Protein AF-A0A0E2NAJ9-F1 (afdb_monomer)

Sequence (72 aa):
MPGWLDCRTLEPRDVADLLKPALPDFFEAIPVSDLVNKVANIGPEIQDMGIVEPGKVRRQKPGADDSQMTLF

Secondary structure (DSSP, 8-state):
--GGG-TTT--TTTTGGGSSPPPTTSS----B-GGGGSTT--SGGGGSBPP--TT----PPPPPPGGGG---

pLDDT: mean 82.25, std 14.89, range [49.59, 96.31]

Foldseek 3Di:
DPPVPPPPPDDPVNCVVVPDDDDVPPDDDFAFDPLCVDPVDDDPNRRHGDDDDPDPDDPDDPDDDCVVVPPD

Mean predicted aligned error: 11.88 Å

Radius of gyration: 20.29 Å; Cα contacts (8 Å, |Δi|>4): 33; chains: 1; bounding box: 44×27×43 Å

Solvent-accessible surface area (backbone atoms only — not comparable to full-atom values): 5147 Å² total; 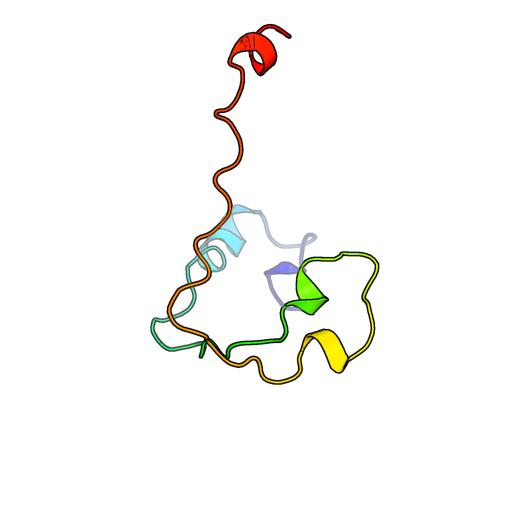per-residue (Å²): 128,64,69,91,75,38,79,85,85,50,56,77,77,79,47,49,84,67,78,58,83,77,62,87,83,73,69,83,91,74,60,46,29,79,56,55,78,41,82,89,58,79,60,76,68,36,67,37,80,30,82,85,66,94,73,81,71,75,78,76,71,78,76,82,64,72,77,78,68,69,85,119

Structure (mmCIF, N/CA/C/O backbone):
data_AF-A0A0E2NAJ9-F1
#
_entry.id   AF-A0A0E2NAJ9-F1
#
loop_
_atom_site.group_PDB
_atom_site.id
_atom_site.type_symbol
_atom_site.label_atom_id
_atom_site.label_alt_id
_atom_site.label_comp_id
_atom_site.label_asym_id
_atom_site.label_entity_id
_atom_site.label_seq_id
_atom_site.pdbx_PDB_ins_code
_atom_site.Cartn_x
_atom_site.Cartn_y
_atom_site.Cartn_z
_atom_site.occupancy
_atom_site.B_iso_or_equiv
_atom_site.auth_seq_id
_atom_site.auth_comp_id
_atom_site.auth_asym_id
_atom_site.auth_atom_id
_atom_site.pdbx_PDB_model_num
ATOM 1 N N . MET A 1 1 ? 17.426 7.506 -10.163 1.00 54.66 1 MET A N 1
ATOM 2 C CA . MET A 1 1 ? 16.023 7.458 -9.690 1.00 54.66 1 MET A CA 1
ATOM 3 C C . MET A 1 1 ? 15.539 6.017 -9.788 1.00 54.66 1 MET A C 1
ATOM 5 O O . MET A 1 1 ? 16.135 5.284 -10.570 1.00 54.66 1 MET A O 1
ATOM 9 N N . PRO A 1 2 ? 14.550 5.570 -8.993 1.00 76.44 2 PRO A N 1
ATOM 10 C CA . PRO A 1 2 ? 13.976 4.233 -9.159 1.00 76.44 2 PRO A CA 1
ATOM 11 C C . PRO A 1 2 ? 13.398 4.093 -10.573 1.00 76.44 2 PRO A C 1
ATOM 13 O O . PRO A 1 2 ? 12.693 4.995 -11.022 1.00 76.44 2 PRO A O 1
ATOM 16 N N . GLY A 1 3 ? 13.701 2.985 -11.260 1.00 83.44 3 GLY A N 1
ATOM 17 C CA . GLY A 1 3 ? 13.362 2.792 -12.679 1.00 83.44 3 GLY A CA 1
ATOM 18 C C . GLY A 1 3 ? 11.871 2.951 -12.990 1.00 83.44 3 GLY A C 1
ATOM 19 O O . GLY A 1 3 ? 11.513 3.470 -14.035 1.00 83.44 3 GLY A O 1
ATOM 20 N N . TRP A 1 4 ? 10.993 2.641 -12.033 1.00 89.31 4 TRP A N 1
ATOM 21 C CA . TRP A 1 4 ? 9.549 2.862 -12.163 1.00 89.31 4 TRP A CA 1
ATOM 22 C C . TRP A 1 4 ? 9.144 4.326 -12.418 1.00 89.31 4 TRP A C 1
ATOM 24 O O . TRP A 1 4 ? 8.135 4.581 -13.064 1.00 89.31 4 TRP A O 1
ATOM 34 N N . LEU A 1 5 ? 9.902 5.293 -11.889 1.00 91.88 5 LEU A N 1
ATOM 35 C CA . LEU A 1 5 ? 9.575 6.721 -11.986 1.00 91.88 5 LEU A CA 1
ATOM 36 C C . LEU A 1 5 ? 10.359 7.448 -13.087 1.00 91.88 5 LEU A C 1
ATOM 38 O O . LEU A 1 5 ? 10.131 8.639 -13.304 1.00 91.88 5 LEU A O 1
ATOM 42 N N . ASP A 1 6 ? 11.286 6.772 -13.771 1.00 90.06 6 ASP A N 1
ATOM 43 C CA . ASP A 1 6 ? 12.072 7.386 -14.840 1.00 90.06 6 ASP A CA 1
ATOM 44 C C . ASP A 1 6 ? 11.419 7.183 -16.210 1.00 90.06 6 ASP A C 1
ATOM 46 O O . ASP A 1 6 ? 11.835 6.359 -17.018 1.00 90.06 6 ASP A O 1
ATOM 50 N N . CYS A 1 7 ? 10.408 8.001 -16.494 1.00 86.25 7 CYS A N 1
ATOM 51 C CA . CYS A 1 7 ? 9.725 8.002 -17.788 1.00 86.25 7 CYS A CA 1
ATOM 52 C C . CYS A 1 7 ? 10.499 8.744 -18.895 1.00 86.25 7 CYS A C 1
ATOM 54 O O . CYS A 1 7 ? 9.971 8.915 -19.992 1.00 86.25 7 CYS A O 1
ATOM 56 N N . ARG A 1 8 ? 11.688 9.295 -18.603 1.00 90.00 8 ARG A N 1
ATOM 57 C CA . ARG A 1 8 ? 12.460 10.104 -19.565 1.00 90.00 8 ARG A CA 1
ATOM 58 C C . ARG A 1 8 ? 13.511 9.274 -20.281 1.00 90.00 8 ARG A C 1
ATOM 60 O O . ARG A 1 8 ? 13.839 9.597 -21.419 1.00 90.00 8 ARG A O 1
ATOM 67 N N . THR A 1 9 ? 14.069 8.278 -19.596 1.00 91.88 9 THR A N 1
ATOM 68 C CA . THR A 1 9 ? 15.204 7.495 -20.098 1.00 91.88 9 THR A CA 1
ATOM 69 C C . THR A 1 9 ? 14.889 6.018 -20.309 1.00 91.88 9 THR A C 1
ATOM 71 O O . THR A 1 9 ? 15.629 5.367 -21.041 1.00 91.88 9 THR A O 1
ATOM 74 N N . LEU A 1 10 ? 13.806 5.506 -19.716 1.00 89.56 10 LEU A N 1
ATOM 75 C CA . LEU A 1 10 ? 13.409 4.103 -19.810 1.00 89.56 10 LEU A CA 1
ATOM 76 C C . LEU A 1 10 ? 12.144 3.945 -20.650 1.00 89.56 10 LEU A C 1
ATOM 78 O O . LEU A 1 10 ? 11.177 4.698 -20.506 1.00 89.56 10 LEU A O 1
ATOM 82 N N . GLU A 1 11 ? 12.135 2.933 -21.510 1.00 89.56 11 GLU A N 1
ATOM 83 C CA . GLU A 1 11 ? 10.936 2.493 -22.207 1.00 89.56 11 GLU A CA 1
ATOM 84 C C . GLU A 1 11 ? 10.122 1.526 -21.328 1.00 89.56 11 GLU A C 1
ATOM 86 O O . GLU A 1 11 ? 10.671 0.856 -20.450 1.00 89.56 11 GLU A O 1
ATOM 91 N N . PRO A 1 12 ? 8.811 1.345 -21.584 1.00 87.38 12 PRO A N 1
ATOM 92 C CA . PRO A 1 12 ? 7.980 0.393 -20.838 1.00 87.38 12 PRO A CA 1
ATOM 93 C C . PRO A 1 12 ? 8.532 -1.043 -20.781 1.00 87.38 12 PRO A C 1
ATOM 95 O O . PRO A 1 12 ? 8.24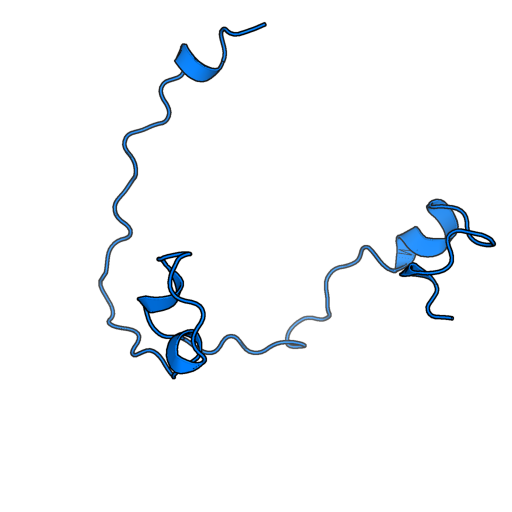0 -1.788 -19.849 1.00 87.38 12 PRO A O 1
ATOM 98 N N . ARG A 1 13 ? 9.328 -1.445 -21.779 1.00 91.38 13 ARG A N 1
ATOM 99 C CA . ARG A 1 13 ? 9.961 -2.772 -21.850 1.00 91.38 13 ARG A CA 1
ATOM 100 C C . ARG A 1 13 ? 11.101 -2.915 -20.838 1.00 91.38 13 ARG A C 1
ATOM 102 O O . ARG A 1 13 ? 11.310 -4.016 -20.339 1.00 91.38 13 ARG A O 1
ATOM 109 N N . ASP A 1 14 ? 11.773 -1.814 -20.507 1.00 90.88 14 ASP A N 1
ATOM 110 C CA . ASP A 1 14 ? 12.908 -1.771 -19.577 1.00 90.88 14 ASP A CA 1
ATOM 111 C C . ASP A 1 14 ? 12.477 -1.878 -18.110 1.00 90.88 14 ASP A C 1
ATOM 113 O O . ASP A 1 14 ? 13.303 -2.148 -17.246 1.00 90.88 14 ASP A O 1
ATOM 117 N N . VAL A 1 15 ? 11.186 -1.674 -17.826 1.00 91.88 15 VAL A N 1
ATOM 118 C CA . VAL A 1 15 ? 10.592 -1.787 -16.482 1.00 91.88 15 VAL A CA 1
ATOM 119 C C . VAL A 1 15 ? 9.671 -3.000 -16.339 1.00 91.88 15 VAL A C 1
ATOM 121 O O . VAL A 1 15 ? 9.021 -3.178 -15.307 1.00 91.88 15 VAL A O 1
ATOM 124 N N . ALA A 1 16 ? 9.581 -3.844 -17.370 1.00 90.88 16 ALA A N 1
ATOM 125 C CA . ALA A 1 16 ? 8.699 -5.009 -17.368 1.00 90.88 16 ALA A CA 1
ATOM 126 C C . ALA A 1 16 ? 9.075 -6.029 -16.275 1.00 90.88 16 ALA A C 1
ATOM 128 O O . ALA A 1 16 ? 8.213 -6.743 -15.768 1.00 90.88 16 ALA A O 1
ATOM 129 N N . ASP A 1 17 ? 10.344 -6.068 -15.870 1.00 90.75 17 ASP A N 1
ATOM 130 C CA . ASP A 1 17 ? 10.869 -6.924 -14.805 1.00 90.75 17 ASP A CA 1
ATOM 131 C C . ASP A 1 17 ? 10.386 -6.530 -13.395 1.00 90.75 17 ASP A C 1
ATOM 133 O O . ASP A 1 17 ? 10.487 -7.336 -12.459 1.00 90.75 17 ASP A O 1
ATOM 137 N N . LEU A 1 18 ? 9.856 -5.310 -13.241 1.00 91.06 18 LEU A N 1
ATOM 138 C CA . LEU A 1 18 ? 9.213 -4.825 -12.020 1.00 91.06 18 LEU A CA 1
ATOM 139 C C . LEU A 1 18 ? 7.784 -5.361 -11.869 1.00 91.06 18 LEU A C 1
ATOM 141 O O . LEU A 1 18 ? 7.294 -5.474 -10.747 1.00 91.06 18 LEU A O 1
ATOM 145 N N . LEU A 1 19 ? 7.120 -5.726 -12.973 1.00 92.06 19 LEU A N 1
ATOM 146 C CA . LEU A 1 19 ? 5.739 -6.226 -13.001 1.00 92.06 19 LEU A CA 1
ATOM 147 C C . LEU A 1 19 ? 5.663 -7.719 -12.657 1.00 92.06 19 LEU A C 1
ATOM 149 O O . LEU A 1 19 ? 5.081 -8.528 -13.379 1.00 92.06 19 LEU A O 1
ATOM 153 N N . LYS A 1 20 ? 6.261 -8.084 -11.527 1.00 92.88 20 LYS A N 1
ATOM 154 C CA . LYS A 1 20 ? 6.241 -9.435 -10.972 1.00 92.88 20 LYS A CA 1
ATOM 155 C C . LYS A 1 20 ? 5.606 -9.426 -9.584 1.00 92.88 20 LYS A C 1
ATOM 157 O O . LYS A 1 20 ? 5.696 -8.416 -8.883 1.00 92.88 20 LYS A O 1
ATOM 162 N N . PRO A 1 21 ? 4.976 -10.534 -9.162 1.00 94.81 21 PRO A N 1
ATOM 163 C CA . PRO A 1 21 ? 4.517 -10.667 -7.790 1.00 94.81 21 PRO A CA 1
ATOM 164 C C . PRO A 1 21 ? 5.666 -10.440 -6.805 1.00 94.81 21 PRO A C 1
ATOM 166 O O . PRO A 1 21 ? 6.823 -10.766 -7.094 1.00 94.81 21 PRO A O 1
ATOM 169 N N . ALA A 1 22 ? 5.337 -9.924 -5.623 1.00 93.12 22 ALA A N 1
ATOM 170 C CA . ALA A 1 22 ? 6.257 -9.990 -4.498 1.00 93.12 22 ALA A CA 1
ATOM 171 C C . ALA A 1 22 ? 6.593 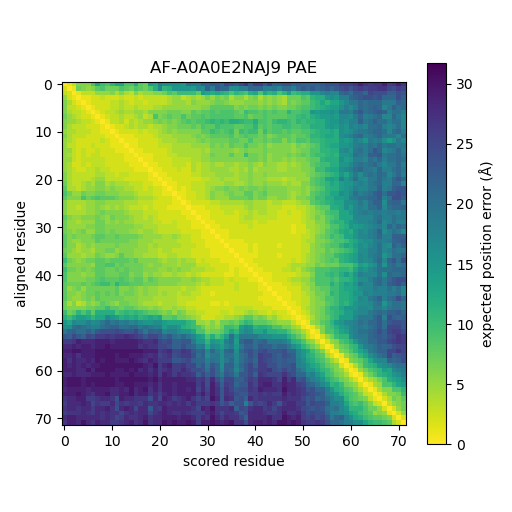-11.457 -4.182 1.00 93.12 22 ALA A C 1
ATOM 173 O O . ALA A 1 22 ? 5.852 -12.376 -4.549 1.00 93.12 22 ALA A O 1
ATOM 174 N N . LEU A 1 23 ? 7.720 -11.674 -3.504 1.00 94.62 23 LEU A N 1
ATOM 175 C CA . LEU A 1 23 ? 8.096 -13.013 -3.062 1.00 94.62 23 LEU A CA 1
ATOM 176 C C . LEU A 1 23 ? 6.998 -13.601 -2.156 1.00 94.62 23 LEU A C 1
ATOM 178 O O . LEU A 1 23 ? 6.359 -12.847 -1.411 1.00 94.62 23 LEU A O 1
ATOM 182 N N . PRO A 1 24 ? 6.787 -14.929 -2.188 1.00 93.94 24 PRO A N 1
ATOM 183 C CA . PRO A 1 24 ? 5.978 -15.595 -1.176 1.00 93.94 24 PRO A CA 1
ATOM 184 C C . PRO A 1 24 ? 6.470 -15.200 0.218 1.00 93.94 24 PRO A C 1
ATOM 186 O O . PRO A 1 24 ? 7.674 -15.042 0.423 1.00 93.94 24 PRO A O 1
ATOM 189 N N . ASP A 1 25 ? 5.537 -14.985 1.140 1.00 93.88 25 ASP A N 1
ATOM 190 C CA . ASP A 1 25 ? 5.818 -14.618 2.534 1.00 93.88 25 ASP A CA 1
ATOM 191 C C . ASP A 1 25 ? 6.564 -13.282 2.724 1.00 93.88 25 ASP A C 1
ATOM 193 O O . ASP A 1 25 ? 7.025 -12.969 3.819 1.00 93.88 25 ASP A O 1
ATOM 197 N N . PHE A 1 26 ? 6.654 -12.446 1.682 1.00 96.06 26 PHE A N 1
ATOM 198 C CA . PHE A 1 26 ? 7.198 -11.091 1.811 1.00 96.06 26 PHE A CA 1
ATOM 199 C C . PHE A 1 26 ? 6.284 -10.169 2.634 1.00 96.06 26 PHE A C 1
ATOM 201 O O . PHE A 1 26 ? 6.753 -9.205 3.236 1.00 96.06 26 PHE A O 1
ATOM 208 N N . PHE A 1 27 ? 4.981 -10.461 2.660 1.00 95.31 27 PHE A N 1
ATOM 209 C CA . PHE A 1 27 ? 3.981 -9.705 3.405 1.00 95.31 27 PHE A CA 1
ATOM 210 C C . PHE A 1 27 ? 3.198 -10.608 4.354 1.00 95.31 27 PHE A C 1
ATOM 212 O O . PHE A 1 27 ? 2.860 -11.741 4.015 1.00 95.31 27 PHE A O 1
ATOM 219 N N . GLU A 1 28 ? 2.841 -10.051 5.508 1.00 93.50 28 GLU A N 1
ATOM 220 C CA . GLU A 1 28 ? 1.933 -10.658 6.476 1.00 93.50 28 GLU A CA 1
ATOM 221 C C . GLU A 1 28 ? 0.547 -10.005 6.379 1.00 93.50 28 GLU A C 1
ATOM 223 O O . GLU A 1 28 ? 0.423 -8.781 6.301 1.00 93.50 28 GLU A O 1
ATOM 228 N N . ALA A 1 29 ? -0.509 -10.821 6.391 1.00 91.94 29 ALA A N 1
ATOM 229 C CA . ALA A 1 29 ? -1.885 -10.340 6.408 1.00 91.94 29 ALA A CA 1
ATOM 230 C C . ALA A 1 29 ? -2.399 -10.243 7.853 1.00 91.94 29 ALA A C 1
ATOM 232 O O . ALA A 1 29 ? -2.719 -11.258 8.471 1.00 91.94 29 ALA A O 1
ATOM 233 N N . ILE A 1 30 ? -2.520 -9.017 8.365 1.00 92.12 30 ILE A N 1
ATOM 234 C CA . ILE A 1 30 ? -3.074 -8.731 9.695 1.00 92.12 30 ILE A CA 1
ATOM 235 C C . ILE A 1 30 ? -4.541 -8.293 9.539 1.00 92.12 30 ILE A C 1
ATOM 237 O O . ILE A 1 30 ? -4.827 -7.419 8.717 1.00 92.12 30 ILE A O 1
ATOM 241 N N . PRO A 1 31 ? -5.492 -8.876 10.292 1.00 92.00 31 PRO A N 1
ATOM 242 C CA . PRO A 1 31 ? -6.886 -8.451 10.239 1.00 92.00 31 PRO A CA 1
ATOM 243 C C . PRO A 1 31 ? -7.059 -7.037 10.807 1.00 92.00 31 PRO A C 1
ATOM 245 O O . PRO A 1 31 ? -6.509 -6.705 11.857 1.00 92.00 31 PRO A O 1
ATOM 248 N N . VAL A 1 32 ? -7.882 -6.226 10.141 1.00 92.81 32 VAL A N 1
ATOM 249 C CA . VAL A 1 32 ? -8.199 -4.843 10.536 1.00 92.81 32 VAL A CA 1
ATOM 250 C C . VAL A 1 32 ? -9.699 -4.656 10.762 1.00 92.81 32 VAL A C 1
ATOM 252 O O . VAL A 1 32 ? -10.508 -5.5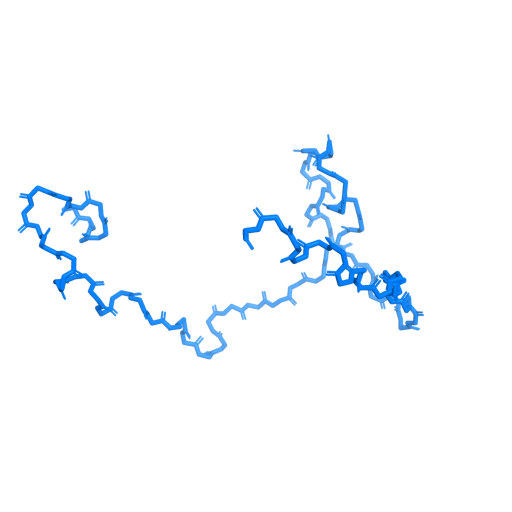21 10.423 1.00 92.81 32 VAL A O 1
ATOM 255 N N . SER A 1 33 ? -10.067 -3.523 11.354 1.00 92.25 33 SER A N 1
ATOM 256 C CA . SER A 1 33 ? -11.448 -3.138 11.642 1.00 92.25 33 SER A CA 1
ATOM 257 C C . SER A 1 33 ? -12.360 -3.098 10.403 1.00 92.25 33 SER A 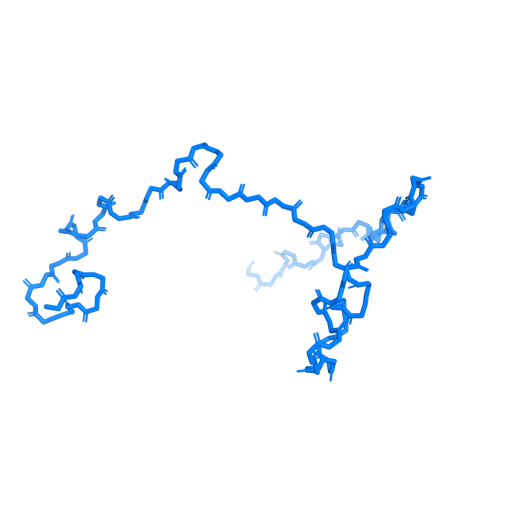C 1
ATOM 259 O O . SER A 1 33 ? -11.998 -2.579 9.345 1.00 92.25 33 SER A O 1
ATOM 261 N N . ASP A 1 34 ? -13.619 -3.526 10.571 1.00 91.50 34 ASP A N 1
ATOM 262 C CA . ASP A 1 34 ? -14.679 -3.422 9.551 1.00 91.50 34 ASP A CA 1
ATOM 263 C C . ASP A 1 34 ? -14.983 -1.961 9.145 1.00 91.50 34 ASP A C 1
ATOM 265 O O . ASP A 1 34 ? -15.656 -1.727 8.135 1.00 91.50 34 ASP A O 1
ATOM 269 N N . LEU A 1 35 ? -14.487 -0.970 9.900 1.00 92.69 35 LEU A N 1
ATOM 270 C CA . LEU A 1 35 ? -14.601 0.455 9.577 1.00 92.69 35 LEU A CA 1
ATOM 271 C C . LEU A 1 35 ? -13.996 0.801 8.209 1.00 92.69 35 LEU A C 1
ATOM 273 O O . LEU A 1 35 ? -14.501 1.715 7.556 1.00 92.69 35 LEU A O 1
ATOM 277 N N . VAL A 1 36 ? -12.991 0.053 7.738 1.00 93.19 36 VAL A N 1
ATOM 278 C CA . VAL A 1 36 ? -12.360 0.267 6.422 1.00 93.19 36 VAL A CA 1
ATOM 279 C C . VAL A 1 36 ? -13.344 0.105 5.251 1.00 93.19 36 VAL A C 1
ATOM 281 O O . VAL A 1 36 ? -13.139 0.664 4.176 1.00 93.19 36 VAL A O 1
ATOM 284 N N . ASN A 1 37 ? -14.462 -0.606 5.452 1.00 92.94 37 ASN A N 1
ATOM 285 C CA . ASN A 1 37 ? -15.462 -0.851 4.407 1.00 92.94 37 ASN A CA 1
ATOM 286 C C . ASN A 1 37 ? -16.230 0.412 3.972 1.00 92.94 37 ASN A C 1
ATOM 288 O O . ASN A 1 37 ? -16.907 0.396 2.941 1.00 92.94 37 ASN A O 1
ATOM 292 N N . LYS A 1 38 ? -16.171 1.503 4.747 1.00 95.56 38 LYS A N 1
ATOM 293 C CA . LYS A 1 38 ? -16.840 2.771 4.432 1.00 95.56 38 LYS A CA 1
ATOM 294 C C . LYS A 1 38 ? -15.799 3.825 4.062 1.00 95.56 38 LYS A C 1
ATOM 296 O O . LYS A 1 38 ? -15.114 4.338 4.932 1.00 95.56 38 LYS A O 1
ATOM 301 N N . VAL A 1 39 ? -15.773 4.229 2.789 1.00 94.25 39 VAL A N 1
ATOM 302 C CA . VAL A 1 39 ? -14.794 5.185 2.215 1.00 94.25 39 VAL A CA 1
ATOM 303 C C . VAL A 1 39 ? -14.714 6.525 2.960 1.00 94.25 39 VAL A C 1
ATOM 305 O O . VAL A 1 39 ? -13.668 7.160 2.979 1.00 94.25 39 VAL A O 1
ATOM 308 N N . ALA A 1 40 ? -15.806 6.965 3.590 1.00 96.31 40 ALA A N 1
ATOM 309 C CA . ALA A 1 40 ? -15.813 8.197 4.381 1.00 96.31 40 ALA A CA 1
ATOM 310 C C . ALA A 1 40 ? -14.981 8.107 5.678 1.00 96.31 40 ALA A C 1
ATOM 312 O O . ALA A 1 40 ? -14.683 9.140 6.273 1.00 96.31 40 ALA A O 1
ATOM 313 N N . ASN A 1 41 ? -14.629 6.900 6.130 1.00 95.88 41 ASN A N 1
ATOM 314 C CA . ASN A 1 41 ? -13.773 6.687 7.289 1.00 95.88 41 ASN A CA 1
ATOM 315 C C . ASN A 1 41 ? -12.311 6.799 6.841 1.00 95.88 41 ASN A C 1
ATOM 317 O O . ASN A 1 41 ? -11.819 5.960 6.092 1.00 95.88 41 ASN A O 1
ATOM 321 N N . ILE A 1 42 ? -11.633 7.850 7.294 1.00 95.38 42 ILE A N 1
ATOM 322 C CA . ILE A 1 42 ? -10.250 8.173 6.903 1.00 95.38 42 ILE A CA 1
ATOM 323 C C . ILE A 1 42 ? -9.304 8.282 8.103 1.00 95.38 42 ILE A C 1
ATOM 325 O O . ILE A 1 42 ? -8.132 8.616 7.934 1.00 95.38 42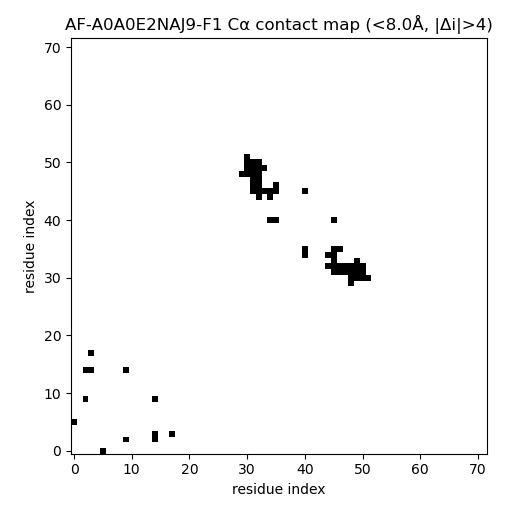 ILE A O 1
ATOM 329 N N . GLY A 1 43 ? -9.819 8.070 9.314 1.00 96.25 43 GLY A N 1
ATOM 330 C CA . GLY A 1 43 ? -9.024 8.147 10.529 1.00 96.25 43 GLY A CA 1
ATOM 331 C C . GLY A 1 43 ? -8.122 6.920 10.708 1.00 96.25 43 GLY A C 1
ATOM 332 O O . GLY A 1 43 ? -8.328 5.895 10.054 1.00 96.25 43 GLY A O 1
ATOM 333 N N . PRO A 1 44 ? -7.096 7.013 11.569 1.00 94.88 44 PRO A N 1
ATOM 334 C CA . PRO A 1 44 ? -6.152 5.921 11.811 1.00 94.88 44 PRO A CA 1
ATOM 335 C C . PRO A 1 44 ? -6.822 4.648 12.351 1.00 94.88 44 PRO A C 1
ATOM 337 O O . PRO A 1 44 ? -6.330 3.555 12.087 1.00 94.88 44 PRO A O 1
ATOM 340 N N . GLU A 1 45 ? -7.972 4.775 13.018 1.00 93.50 45 GLU A N 1
ATOM 341 C CA . GLU A 1 45 ? -8.751 3.672 13.592 1.00 93.50 45 GLU A CA 1
ATOM 342 C C . GLU A 1 45 ? -9.197 2.617 12.566 1.00 93.50 45 GLU A C 1
ATOM 344 O O . GLU A 1 45 ? -9.554 1.493 12.922 1.00 93.50 45 GLU A O 1
ATOM 349 N N . ILE A 1 46 ? -9.166 2.938 11.266 1.00 93.50 46 ILE A N 1
ATOM 350 C CA . ILE A 1 46 ? -9.447 1.956 10.209 1.00 93.50 46 ILE A CA 1
ATOM 351 C C . ILE A 1 46 ? -8.384 0.851 10.133 1.00 93.50 46 ILE A C 1
ATOM 353 O O . ILE A 1 46 ? -8.668 -0.212 9.586 1.00 93.50 46 ILE A O 1
ATOM 357 N N . GLN A 1 47 ? -7.175 1.096 10.653 1.00 94.12 47 GLN A N 1
ATOM 358 C CA . GLN A 1 47 ? -6.078 0.124 10.699 1.00 94.12 47 GLN A CA 1
ATOM 359 C C . GLN A 1 47 ? -5.973 -0.598 12.049 1.00 94.12 47 GLN A C 1
ATOM 361 O O . GLN A 1 47 ? -5.105 -1.457 12.202 1.00 94.12 47 GLN A O 1
ATOM 366 N N . ASP A 1 48 ? -6.838 -0.283 13.019 1.00 93.88 48 ASP A N 1
ATOM 367 C CA . ASP A 1 48 ? -6.844 -0.972 14.310 1.00 93.88 48 ASP A CA 1
ATOM 368 C C . ASP A 1 48 ? -7.098 -2.473 14.120 1.00 93.88 48 ASP A C 1
ATOM 370 O O . ASP A 1 48 ? -7.852 -2.888 13.230 1.00 93.88 48 ASP A O 1
ATOM 374 N N . MET A 1 49 ? -6.475 -3.290 14.978 1.00 91.12 49 MET A N 1
ATOM 375 C CA . MET A 1 49 ? -6.566 -4.748 14.897 1.00 91.12 49 MET A CA 1
ATOM 376 C C . MET A 1 49 ? -8.021 -5.224 14.948 1.00 91.12 49 MET A C 1
ATOM 378 O O . MET A 1 49 ? -8.750 -4.971 15.909 1.00 91.12 49 MET A O 1
ATOM 382 N N . GLY A 1 50 ? -8.426 -5.954 13.911 1.00 86.75 50 GLY A N 1
ATOM 383 C CA . GLY A 1 50 ? -9.751 -6.549 13.802 1.00 86.75 50 GLY A CA 1
ATOM 384 C C . GLY A 1 50 ? -9.829 -7.916 14.479 1.00 86.75 50 GLY A C 1
ATOM 385 O O . GLY A 1 50 ? -8.883 -8.702 14.444 1.00 86.75 50 GLY A O 1
ATOM 386 N N . ILE A 1 51 ? -10.990 -8.234 15.052 1.00 80.69 51 ILE A N 1
ATOM 387 C CA . ILE A 1 51 ? -11.306 -9.590 15.513 1.00 80.69 51 ILE A CA 1
ATOM 388 C C . ILE A 1 51 ? -11.903 -10.358 14.334 1.00 80.69 51 ILE A C 1
ATOM 390 O O . ILE A 1 51 ? -12.938 -9.971 13.789 1.00 80.69 51 ILE A O 1
ATOM 394 N N . VAL A 1 52 ? -11.270 -11.465 13.944 1.00 69.00 52 VAL A N 1
ATOM 395 C CA . VAL A 1 52 ? -11.824 -12.369 12.930 1.00 69.00 52 VAL A CA 1
ATOM 396 C C . VAL A 1 52 ? -12.872 -13.256 13.596 1.00 69.00 52 VAL A C 1
ATOM 398 O O . VAL A 1 52 ? -12.547 -14.283 14.188 1.00 69.00 52 VAL A O 1
ATOM 401 N N . GLU A 1 53 ? -14.141 -12.862 13.519 1.00 66.38 53 GLU A N 1
ATOM 402 C CA . GLU A 1 53 ? -15.240 -13.744 13.914 1.00 66.38 53 GLU A CA 1
ATOM 403 C C . GLU A 1 53 ? -15.463 -14.810 12.825 1.00 66.38 53 GLU A C 1
ATOM 405 O O . GLU A 1 53 ? -15.745 -14.462 11.669 1.00 66.38 53 GLU A O 1
ATOM 410 N N . PRO A 1 54 ? -15.365 -16.114 13.148 1.00 54.78 54 PRO A N 1
ATOM 411 C CA . PRO A 1 54 ? -15.652 -17.170 12.189 1.00 54.78 54 PRO A CA 1
ATOM 412 C C . PRO A 1 54 ? -17.160 -17.189 11.906 1.00 54.78 54 PRO A C 1
ATOM 414 O O . PRO A 1 54 ? -17.932 -17.749 12.677 1.00 54.78 54 PRO A O 1
ATOM 417 N N . GLY A 1 55 ? -17.602 -16.564 10.808 1.00 58.91 55 GLY A N 1
ATOM 418 C CA . GLY A 1 55 ? -18.989 -16.713 10.346 1.00 58.91 55 GLY A CA 1
ATOM 419 C C . GLY A 1 55 ? -19.693 -15.500 9.743 1.00 58.91 55 GLY A C 1
ATOM 420 O O . GLY A 1 55 ? -20.845 -15.649 9.339 1.00 58.91 55 GLY A O 1
ATOM 421 N N . LYS A 1 56 ? -19.066 -14.323 9.603 1.00 54.41 56 LYS A N 1
ATOM 422 C CA . LYS A 1 56 ? -19.675 -13.245 8.800 1.00 54.41 56 LYS A CA 1
ATOM 423 C C . LYS A 1 56 ? -19.600 -13.601 7.311 1.00 54.41 56 LYS A C 1
ATOM 425 O O . LYS A 1 56 ? -18.687 -13.211 6.588 1.00 54.41 56 LYS A O 1
ATOM 430 N N . VAL A 1 57 ? -20.579 -14.386 6.864 1.00 49.59 57 VAL A N 1
ATOM 431 C CA . VAL A 1 57 ? -20.859 -14.676 5.457 1.00 49.59 57 VAL A CA 1
ATOM 432 C C . VAL A 1 57 ? -20.929 -13.344 4.716 1.00 49.59 57 VAL A C 1
ATOM 434 O O . VAL A 1 57 ? -21.764 -12.490 5.023 1.00 49.59 57 VAL A O 1
ATOM 437 N N . ARG A 1 58 ? -20.033 -13.152 3.741 1.00 59.53 58 ARG A N 1
ATOM 438 C CA . ARG A 1 58 ? -20.116 -12.046 2.783 1.00 59.53 58 ARG A CA 1
ATOM 439 C C . ARG A 1 58 ? -21.541 -12.027 2.233 1.00 59.53 58 ARG A C 1
ATOM 441 O O . ARG A 1 58 ? -21.970 -13.019 1.647 1.00 59.53 58 ARG A O 1
ATOM 448 N N . ARG A 1 59 ? -22.276 -10.923 2.415 1.00 64.62 59 ARG A N 1
ATOM 449 C CA . ARG A 1 59 ? -23.547 -10.721 1.706 1.00 64.62 59 ARG A CA 1
ATOM 450 C C . ARG A 1 59 ? -23.262 -10.911 0.218 1.00 64.62 59 ARG A C 1
ATOM 452 O O . ARG A 1 59 ? -22.523 -10.119 -0.368 1.00 64.62 59 ARG A O 1
ATOM 459 N N . GLN A 1 60 ? -23.800 -11.980 -0.367 1.00 61.09 60 GLN A N 1
ATOM 460 C CA . GLN A 1 60 ? -23.793 -12.150 -1.811 1.00 61.09 60 GLN A CA 1
ATOM 461 C C . GLN A 1 60 ? -24.538 -10.949 -2.392 1.00 61.09 60 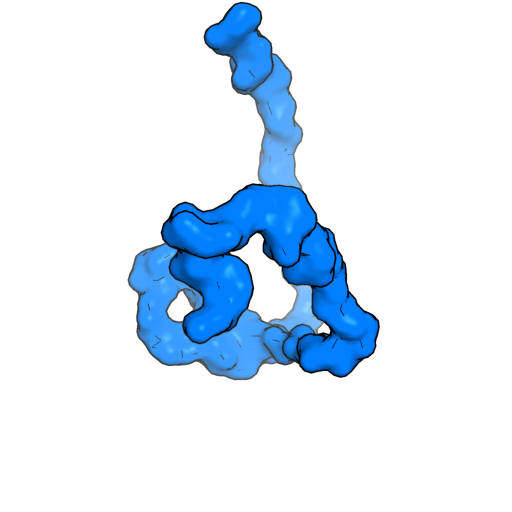GLN A C 1
ATOM 463 O O . GLN A 1 60 ? -25.686 -10.686 -2.028 1.00 61.09 60 GLN A O 1
ATOM 468 N N . LYS A 1 61 ? -23.862 -10.177 -3.248 1.00 56.66 61 LYS A N 1
ATOM 469 C CA . LYS A 1 61 ? -24.569 -9.232 -4.110 1.00 56.66 61 LYS A CA 1
ATOM 470 C C . LYS A 1 61 ? -25.540 -10.059 -4.968 1.00 56.66 61 LYS A C 1
ATOM 472 O O . LYS A 1 61 ? -25.136 -11.139 -5.409 1.00 56.66 61 LYS A O 1
ATOM 477 N N . PRO A 1 62 ? -26.781 -9.595 -5.201 1.00 56.91 62 PRO A N 1
ATOM 478 C CA . PRO A 1 62 ? -27.629 -10.175 -6.236 1.00 56.91 62 PRO A CA 1
ATOM 479 C C . PRO A 1 62 ? -26.820 -10.264 -7.534 1.00 56.91 62 PRO A C 1
ATOM 481 O O . PRO A 1 62 ? -26.034 -9.354 -7.813 1.00 56.91 62 PRO A O 1
ATOM 484 N N . GLY A 1 63 ? -26.950 -11.385 -8.247 1.00 55.16 63 GLY A N 1
ATOM 485 C CA . GLY A 1 63 ? -26.193 -11.666 -9.467 1.00 55.16 63 GLY A CA 1
ATOM 486 C C . GLY A 1 63 ? -26.215 -10.474 -10.418 1.00 55.16 63 GLY A C 1
ATOM 487 O O . GLY A 1 63 ? -27.228 -9.783 -10.513 1.00 55.16 63 GLY A O 1
ATOM 488 N N . ALA A 1 64 ? -25.071 -10.210 -11.053 1.0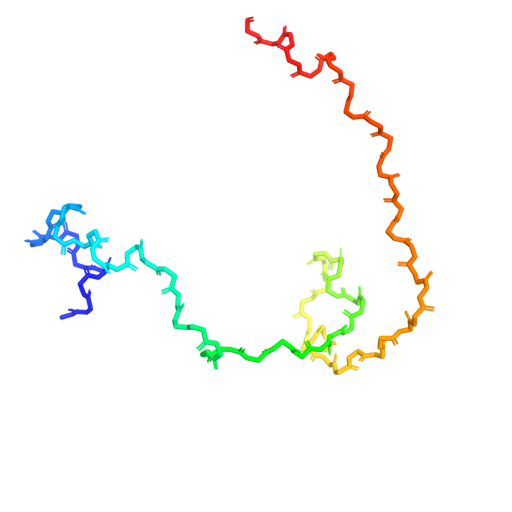0 59.44 64 ALA A N 1
ATOM 489 C CA . ALA A 1 64 ? -24.954 -9.163 -12.055 1.00 59.44 64 ALA A CA 1
ATOM 490 C C . ALA A 1 64 ? -26.076 -9.339 -13.086 1.00 59.44 64 ALA A C 1
ATOM 492 O O . ALA A 1 64 ? -26.235 -10.418 -13.650 1.00 59.44 64 ALA A O 1
ATOM 493 N N . ASP A 1 65 ? -26.885 -8.299 -13.256 1.00 61.69 65 ASP A N 1
ATOM 494 C CA . ASP A 1 65 ? -27.874 -8.241 -14.318 1.00 61.69 65 ASP A CA 1
ATOM 495 C C . ASP A 1 65 ? -27.116 -8.095 -15.643 1.00 61.69 65 ASP A C 1
ATOM 497 O O . ASP A 1 65 ? -26.413 -7.102 -15.852 1.00 61.69 65 ASP A O 1
ATOM 501 N N . ASP A 1 66 ? -27.235 -9.094 -16.520 1.00 62.94 66 ASP A N 1
ATOM 502 C CA . ASP A 1 66 ? -26.621 -9.109 -17.854 1.00 62.94 66 ASP A CA 1
ATOM 503 C C . ASP A 1 66 ? -27.105 -7.936 -18.734 1.00 62.94 66 ASP A C 1
ATOM 505 O O . ASP A 1 66 ? -26.508 -7.656 -19.776 1.00 62.94 66 ASP A O 1
ATOM 509 N N . SER A 1 67 ? -28.124 -7.176 -18.298 1.00 64.12 67 SER A N 1
ATOM 510 C CA . SER A 1 67 ? -28.494 -5.889 -18.909 1.00 64.12 67 SER A CA 1
ATOM 511 C C . SER A 1 67 ? -27.360 -4.853 -18.894 1.00 64.12 67 SER A C 1
ATOM 513 O O . SER A 1 67 ? -27.368 -3.907 -19.682 1.00 64.12 67 SER A O 1
ATOM 515 N N . GLN A 1 68 ? -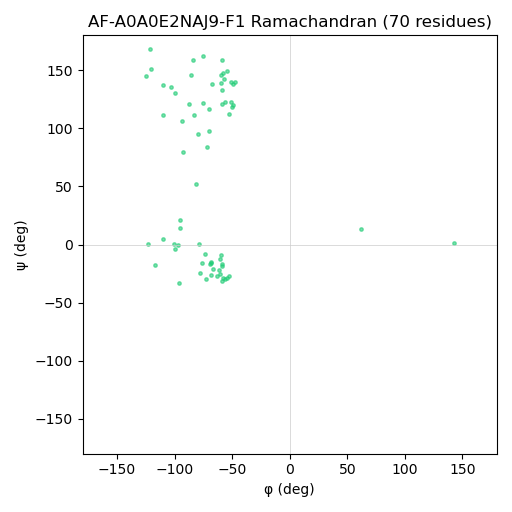26.340 -5.039 -18.048 1.00 68.88 68 GLN A N 1
ATOM 516 C CA . GLN A 1 68 ? -25.176 -4.155 -17.984 1.00 68.88 68 GLN A CA 1
ATOM 517 C C . GLN A 1 68 ? -24.208 -4.326 -19.173 1.00 68.88 68 GLN A C 1
ATOM 519 O O . GLN A 1 68 ? -23.316 -3.496 -19.341 1.00 68.88 68 GLN A O 1
ATOM 524 N N . MET A 1 69 ? -24.407 -5.340 -20.030 1.00 62.78 69 MET A N 1
ATOM 525 C CA . MET A 1 69 ? -23.569 -5.608 -21.210 1.00 62.78 69 MET A CA 1
ATOM 526 C C . MET A 1 69 ? -24.168 -5.126 -22.543 1.00 62.78 69 MET A C 1
ATOM 528 O O . MET A 1 69 ? -23.529 -5.287 -23.578 1.00 62.78 69 MET A O 1
ATOM 532 N N . THR A 1 70 ? -25.353 -4.504 -22.562 1.00 66.19 70 THR A N 1
ATOM 533 C CA . THR A 1 70 ? -26.016 -4.081 -23.817 1.00 66.19 70 THR A CA 1
ATOM 534 C C . THR A 1 70 ? -25.756 -2.623 -24.219 1.00 66.19 70 THR A C 1
ATOM 536 O O . THR A 1 70 ? -26.544 -2.047 -24.965 1.00 66.19 70 THR A O 1
ATOM 539 N N . LEU A 1 71 ? -24.688 -1.988 -23.721 1.00 63.97 71 LEU A N 1
ATOM 540 C CA . LEU A 1 71 ? -24.366 -0.585 -24.039 1.00 63.97 71 LEU A CA 1
ATOM 541 C C . LEU A 1 71 ? -23.364 -0.395 -25.191 1.00 63.97 71 LEU A C 1
ATOM 543 O O . LEU A 1 71 ? -22.889 0.725 -25.384 1.00 63.97 71 LEU A O 1
ATOM 547 N N . PHE A 1 72 ? -23.088 -1.437 -25.979 1.00 63.94 72 PHE A N 1
ATOM 548 C CA . PHE A 1 72 ? -22.311 -1.336 -27.218 1.00 63.94 72 PHE A CA 1
ATOM 549 C C . PHE A 1 72 ? -22.917 -2.186 -28.331 1.00 63.94 72 PHE A C 1
ATOM 551 O O . PHE A 1 72 ? -23.262 -3.356 -28.051 1.00 63.94 72 PHE A O 1
#